Protein AF-A0A9P5VBN5-F1 (afdb_monomer_lite)

Secondary structure (DSSP, 8-state):
--HHHHHHTTTSS----------HHHHHHHHT--S----------------TTSEE---TTTS---HHHHHHS--EEHHHHHHHHHHHTT-S--

Sequence (94 aa):
AGKQLEWLTGGVVQAGYHEVIVNEATVKAIENKTNDRPLWRISSTFFLHIASDNILRPLEGVFDTEEKRAAKYPKIHTGDQVRKELGLIALLEK

Foldseek 3Di:
DDPLVCFQQLNPPDDDDDDDDCDPVNVVVVVPDPDDDDSDDDDDDDDDFDDQQDWRHHDPPPHPNPPVSCVVRDTDRRVVVVLVVCVVVVNNDD

pLDDT: mean 91.86, std 8.25, range [52.22, 98.19]

Organism: NCBI:txid64567

Structure (mmCIF, N/CA/C/O backbone):
data_AF-A0A9P5VBN5-F1
#
_entry.id   AF-A0A9P5VBN5-F1
#
loop_
_atom_site.group_PDB
_atom_site.id
_atom_site.type_symbol
_atom_site.label_atom_id
_atom_site.label_alt_id
_atom_site.label_comp_id
_atom_site.label_asym_id
_atom_site.label_entity_id
_atom_site.label_seq_id
_atom_site.pdbx_PDB_ins_code
_atom_site.Cartn_x
_atom_site.Cartn_y
_atom_site.Cartn_z
_atom_site.occupancy
_atom_site.B_iso_or_equiv
_atom_site.auth_seq_id
_atom_site.auth_comp_id
_atom_site.auth_asym_id
_atom_site.auth_atom_id
_atom_site.pdbx_PDB_model_num
ATOM 1 N N . ALA A 1 1 ? 4.960 5.428 2.096 1.00 91.88 1 ALA A N 1
ATOM 2 C CA . ALA A 1 1 ? 4.136 5.741 0.906 1.00 91.88 1 ALA A CA 1
ATOM 3 C C . ALA A 1 1 ? 3.556 4.460 0.303 1.00 91.88 1 ALA A C 1
ATOM 5 O O . ALA A 1 1 ? 3.868 3.391 0.810 1.00 91.88 1 ALA A O 1
ATOM 6 N N . GLY A 1 2 ? 2.721 4.545 -0.739 1.00 95.88 2 GLY A N 1
ATOM 7 C CA . GLY A 1 2 ? 2.281 3.372 -1.510 1.00 95.88 2 GLY A CA 1
ATOM 8 C C . GLY A 1 2 ? 3.325 2.913 -2.538 1.00 95.88 2 GLY A C 1
ATOM 9 O O . GLY A 1 2 ? 4.237 3.668 -2.882 1.00 95.88 2 GLY A O 1
ATOM 10 N N . LYS A 1 3 ? 3.181 1.687 -3.059 1.00 96.06 3 LYS A N 1
ATOM 11 C CA . LYS A 1 3 ? 4.157 1.078 -3.984 1.00 96.06 3 LYS A CA 1
ATOM 12 C C . LYS A 1 3 ? 4.328 1.812 -5.310 1.00 96.06 3 LYS A C 1
ATOM 14 O O . LYS A 1 3 ? 5.441 1.882 -5.818 1.00 96.06 3 LYS A O 1
ATOM 19 N N . GLN A 1 4 ? 3.271 2.428 -5.832 1.00 97.06 4 GLN A N 1
ATOM 20 C CA . GLN A 1 4 ? 3.371 3.206 -7.069 1.00 97.06 4 GLN A CA 1
ATOM 21 C C . GLN A 1 4 ? 4.258 4.447 -6.900 1.00 97.06 4 GLN A C 1
ATOM 23 O O . GLN A 1 4 ? 5.038 4.756 -7.794 1.00 97.06 4 GLN A O 1
ATOM 28 N N . LEU A 1 5 ? 4.230 5.110 -5.735 1.00 95.94 5 LEU A N 1
ATOM 29 C CA . LEU A 1 5 ? 5.146 6.224 -5.461 1.00 95.94 5 LEU A CA 1
ATOM 30 C C . LEU A 1 5 ? 6.592 5.740 -5.287 1.00 95.94 5 LEU A C 1
ATOM 32 O O . LEU A 1 5 ? 7.521 6.392 -5.758 1.00 95.94 5 LEU A O 1
ATOM 36 N N . GLU A 1 6 ? 6.792 4.576 -4.662 1.00 95.50 6 GLU A N 1
ATOM 37 C CA . GLU A 1 6 ? 8.120 3.952 -4.619 1.00 95.50 6 GLU A CA 1
ATOM 38 C C . GLU A 1 6 ? 8.668 3.716 -6.032 1.00 95.50 6 GLU A C 1
ATOM 40 O O . GLU A 1 6 ? 9.821 4.043 -6.303 1.00 95.50 6 GLU A O 1
ATOM 45 N N . TRP A 1 7 ? 7.825 3.250 -6.953 1.00 95.06 7 TRP A N 1
ATOM 46 C CA . TRP A 1 7 ? 8.196 3.053 -8.353 1.00 95.06 7 TRP A CA 1
ATOM 47 C C . TRP A 1 7 ? 8.542 4.364 -9.066 1.00 95.06 7 TRP A C 1
ATOM 49 O O . TRP A 1 7 ? 9.590 4.457 -9.704 1.00 95.06 7 TRP A O 1
ATOM 59 N N . LEU A 1 8 ? 7.696 5.394 -8.929 1.00 94.56 8 LEU A N 1
ATOM 60 C CA . LEU A 1 8 ? 7.912 6.710 -9.545 1.00 94.56 8 LEU A CA 1
ATOM 61 C C . LEU A 1 8 ? 9.213 7.369 -9.076 1.00 94.56 8 LEU A C 1
ATOM 63 O O . LEU A 1 8 ? 9.860 8.078 -9.841 1.00 94.56 8 LEU A O 1
ATOM 67 N N . THR A 1 9 ? 9.608 7.136 -7.826 1.00 93.62 9 THR A N 1
ATOM 68 C CA . THR A 1 9 ? 10.837 7.706 -7.257 1.00 93.62 9 THR A CA 1
ATOM 69 C C . THR A 1 9 ? 12.058 6.798 -7.402 1.00 93.62 9 THR A C 1
ATOM 71 O O . THR A 1 9 ? 13.116 7.102 -6.854 1.00 93.62 9 THR A O 1
ATOM 74 N N . GLY A 1 10 ? 11.923 5.651 -8.077 1.00 92.56 10 GLY A N 1
ATOM 75 C CA . GLY A 1 10 ? 12.986 4.650 -8.170 1.00 92.56 10 GLY A CA 1
ATOM 76 C C . GLY A 1 10 ? 13.515 4.210 -6.799 1.00 92.56 10 GLY A C 1
ATOM 77 O O . GLY A 1 10 ? 14.714 3.993 -6.620 1.00 92.56 10 GLY A O 1
ATOM 78 N N . GLY A 1 11 ? 12.638 4.131 -5.798 1.00 91.88 11 GLY A N 1
ATOM 79 C CA . GLY A 1 11 ? 12.971 3.696 -4.444 1.00 91.88 11 GLY A CA 1
ATOM 80 C C . GLY A 1 11 ? 13.619 4.749 -3.540 1.00 91.88 11 GLY A C 1
ATOM 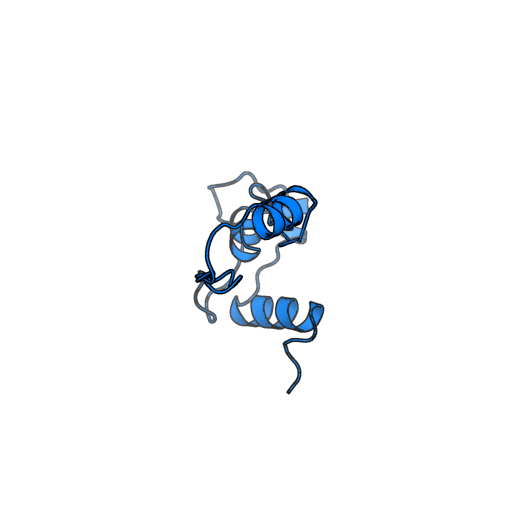81 O O . GLY A 1 11 ? 14.053 4.387 -2.448 1.00 91.88 11 GLY A O 1
ATOM 82 N N . VAL A 1 12 ? 13.696 6.026 -3.944 1.00 91.94 12 VAL A N 1
ATOM 83 C CA . VAL A 1 12 ? 14.066 7.123 -3.021 1.00 91.94 12 VAL A CA 1
ATOM 84 C C . VAL A 1 12 ? 13.023 7.255 -1.909 1.00 91.94 12 VAL A C 1
ATOM 86 O O . VAL A 1 12 ? 13.379 7.383 -0.741 1.00 91.94 12 VAL A O 1
ATOM 89 N N . VAL A 1 13 ? 11.737 7.151 -2.254 1.00 93.38 13 VAL A N 1
ATOM 90 C CA . VAL A 1 13 ? 10.652 7.021 -1.277 1.00 93.38 13 VAL A CA 1
ATOM 91 C C . VAL A 1 13 ? 10.259 5.555 -1.184 1.00 93.38 13 VAL A C 1
ATOM 93 O O . VAL A 1 13 ? 9.852 4.963 -2.174 1.00 93.38 13 VAL A O 1
ATOM 96 N N . GLN A 1 14 ? 10.331 4.963 0.005 1.00 93.69 14 GLN A N 1
ATOM 97 C CA . GLN A 1 14 ? 9.987 3.555 0.198 1.00 93.69 14 GLN A CA 1
ATOM 98 C C . GLN A 1 14 ? 8.523 3.369 0.626 1.00 93.69 14 GLN A C 1
ATOM 100 O O . GLN A 1 14 ? 7.936 4.162 1.379 1.00 93.69 14 GLN A O 1
ATOM 105 N N . ALA A 1 15 ? 7.913 2.290 0.145 1.00 96.06 15 ALA A N 1
ATOM 106 C CA . ALA A 1 15 ? 6.650 1.796 0.657 1.00 96.06 15 ALA A CA 1
ATOM 107 C C . ALA A 1 15 ? 6.909 0.986 1.929 1.00 96.06 15 ALA A C 1
ATOM 109 O O . ALA A 1 15 ? 7.454 -0.115 1.881 1.00 96.06 15 ALA A O 1
ATOM 110 N N . GLY A 1 16 ? 6.552 1.579 3.068 1.00 94.62 16 GLY A N 1
ATOM 111 C CA . GLY A 1 16 ? 6.719 0.975 4.385 1.00 94.62 16 GLY A CA 1
ATOM 112 C C . GLY A 1 16 ? 5.560 0.056 4.758 1.00 94.62 16 GLY A C 1
ATOM 113 O O . GLY A 1 16 ? 4.425 0.247 4.311 1.00 94.62 16 GLY A O 1
ATOM 114 N N . TYR A 1 17 ? 5.855 -0.909 5.623 1.00 93.88 17 TYR A N 1
ATOM 115 C CA . TYR A 1 17 ? 4.849 -1.744 6.267 1.00 93.88 17 TYR A CA 1
ATOM 116 C C . TYR A 1 17 ? 4.143 -0.964 7.376 1.00 93.88 17 TYR A C 1
ATOM 118 O O . TYR A 1 17 ? 4.754 -0.147 8.064 1.00 93.88 17 TYR A O 1
ATOM 126 N N . HIS A 1 18 ? 2.848 -1.210 7.532 1.00 94.62 18 HIS A N 1
ATOM 127 C CA . HIS A 1 18 ? 2.055 -0.687 8.633 1.00 94.62 18 HIS A CA 1
ATOM 128 C C . HIS A 1 18 ? 1.002 -1.721 9.015 1.00 94.62 18 HIS A C 1
ATOM 130 O O . HIS A 1 18 ? 0.438 -2.392 8.153 1.00 94.62 18 HIS A O 1
ATOM 136 N N . GLU A 1 19 ? 0.735 -1.829 10.308 1.00 95.62 19 GLU A N 1
ATOM 137 C CA . GLU A 1 19 ? -0.288 -2.705 10.861 1.00 95.62 19 GLU A CA 1
ATOM 138 C C . GLU A 1 19 ? -1.067 -1.973 11.953 1.00 95.62 19 GLU A C 1
ATOM 140 O O . GLU A 1 19 ? -0.616 -0.968 12.510 1.00 95.62 19 GLU A O 1
ATOM 145 N N . VAL A 1 20 ? -2.268 -2.466 12.237 1.00 95.44 20 VAL A N 1
ATOM 146 C CA . VAL A 1 20 ? -3.090 -1.991 13.347 1.00 95.44 20 VAL A CA 1
ATOM 147 C C . VAL A 1 20 ? -3.166 -3.123 14.356 1.00 95.44 20 VAL A C 1
ATOM 149 O O . VAL A 1 20 ? -3.762 -4.158 14.072 1.00 95.44 20 VAL A O 1
ATOM 152 N N . ILE A 1 21 ? -2.583 -2.906 15.532 1.00 95.69 21 ILE A N 1
ATOM 153 C CA . ILE A 1 21 ? -2.534 -3.895 16.611 1.00 95.69 21 ILE A CA 1
ATOM 154 C C . ILE A 1 21 ? -3.344 -3.437 17.823 1.00 95.69 21 ILE A C 1
ATOM 156 O O . ILE A 1 21 ? -3.506 -2.239 18.067 1.00 95.69 21 ILE A O 1
ATOM 160 N N . VAL A 1 22 ? -3.807 -4.403 18.616 1.00 96.38 22 VAL A N 1
ATOM 161 C CA . VAL A 1 22 ? -4.304 -4.168 19.975 1.00 96.38 22 VAL A CA 1
ATOM 162 C C . VAL A 1 22 ? -3.120 -4.319 20.922 1.00 96.38 22 VAL A C 1
ATOM 164 O O . VAL A 1 22 ? -2.563 -5.404 21.051 1.00 96.38 22 VAL A O 1
ATOM 167 N N . ASN A 1 23 ? -2.721 -3.229 21.570 1.00 96.81 23 ASN A N 1
ATOM 168 C CA . ASN A 1 23 ? -1.633 -3.225 22.550 1.00 96.81 23 ASN A CA 1
ATOM 169 C C . ASN A 1 23 ? -2.161 -2.981 23.973 1.00 96.81 23 ASN A C 1
ATOM 171 O O . ASN A 1 23 ? -3.345 -2.706 24.172 1.00 96.81 23 ASN A O 1
ATOM 175 N N . GLU A 1 24 ? -1.275 -3.016 24.970 1.00 98.12 24 GLU A N 1
ATOM 176 C CA . GLU A 1 24 ? -1.644 -2.771 26.373 1.00 98.12 24 GLU A CA 1
ATOM 177 C C . GLU A 1 24 ? -2.358 -1.431 26.585 1.00 98.12 24 GLU A C 1
ATOM 179 O O . GLU A 1 24 ? -3.272 -1.339 27.399 1.00 98.12 24 GLU A O 1
ATOM 184 N N . ALA A 1 25 ? -1.973 -0.385 25.849 1.00 96.31 25 ALA A N 1
ATOM 185 C CA . ALA A 1 25 ? -2.634 0.914 25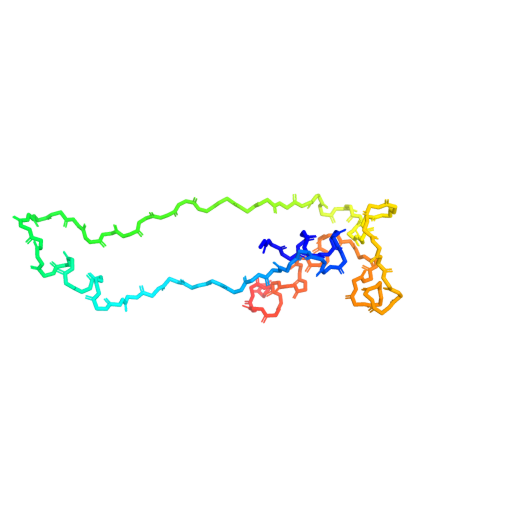.937 1.00 96.31 25 ALA A CA 1
ATOM 186 C C . ALA A 1 25 ? -4.081 0.853 25.420 1.00 96.31 25 ALA A C 1
ATOM 188 O O . ALA A 1 25 ? -4.967 1.488 25.990 1.00 96.31 25 ALA A O 1
ATOM 189 N N . THR A 1 26 ? -4.331 0.051 24.382 1.00 95.50 26 THR A N 1
ATOM 190 C CA . THR A 1 26 ? -5.677 -0.208 23.855 1.00 95.50 26 THR A CA 1
ATOM 191 C C . THR A 1 26 ? -6.523 -0.944 24.893 1.00 95.50 26 THR A C 1
ATOM 193 O O . THR A 1 26 ? -7.653 -0.538 25.149 1.00 95.50 26 THR A O 1
ATOM 196 N N . VAL A 1 27 ? -5.960 -1.968 25.545 1.00 96.81 27 VAL A N 1
ATOM 197 C CA . VAL A 1 27 ? -6.637 -2.722 26.617 1.00 96.81 27 VAL A CA 1
ATOM 198 C C . VAL A 1 27 ? -6.964 -1.811 27.802 1.00 96.81 27 VAL A C 1
ATOM 200 O O . VAL A 1 27 ? -8.123 -1.718 28.195 1.00 96.81 27 VAL A O 1
ATOM 203 N N . LYS A 1 28 ? -5.990 -1.032 28.290 1.00 97.19 28 LYS A N 1
ATOM 204 C CA . LYS A 1 28 ? -6.195 -0.067 29.384 1.00 97.19 28 LYS A CA 1
ATOM 205 C C . LYS A 1 28 ? -7.261 0.978 29.052 1.00 97.19 28 LYS A C 1
ATOM 207 O O . LYS A 1 28 ? -8.024 1.383 29.923 1.00 97.19 28 LYS A O 1
ATOM 212 N N . ALA A 1 29 ? -7.336 1.439 27.802 1.00 93.88 29 ALA A N 1
ATOM 213 C CA . ALA A 1 29 ? -8.369 2.383 27.375 1.00 93.88 29 ALA A CA 1
ATOM 214 C C . ALA A 1 29 ? -9.779 1.765 27.392 1.00 93.88 29 ALA A C 1
ATOM 216 O O . ALA A 1 29 ? -10.745 2.466 27.693 1.00 93.88 29 ALA A O 1
ATOM 217 N N . ILE A 1 30 ? -9.894 0.466 27.093 1.00 95.25 30 ILE A N 1
ATOM 218 C CA . ILE A 1 30 ? -11.148 -0.289 27.196 1.00 95.25 30 ILE A CA 1
ATOM 219 C C . ILE A 1 30 ? -11.542 -0.467 28.669 1.00 95.25 30 ILE A C 1
ATOM 221 O O . ILE A 1 30 ? -12.698 -0.232 29.010 1.00 95.25 30 ILE A O 1
ATOM 225 N N . GLU A 1 31 ? -10.593 -0.824 29.539 1.00 95.69 31 GLU A N 1
ATOM 226 C CA . GLU A 1 31 ? -10.819 -1.027 30.980 1.00 95.69 31 GLU A CA 1
ATOM 227 C C . GLU A 1 31 ? -11.211 0.267 31.709 1.00 95.69 31 GLU A C 1
ATOM 229 O O . GLU A 1 31 ? -12.110 0.264 32.543 1.00 95.69 31 GLU A O 1
ATOM 234 N N . ASN A 1 32 ? -10.589 1.397 31.359 1.00 95.06 32 ASN A N 1
ATOM 235 C CA . ASN A 1 32 ? -10.854 2.704 31.978 1.00 95.06 32 ASN A CA 1
ATOM 236 C C . ASN A 1 32 ? -12.130 3.393 31.465 1.00 95.06 32 ASN A C 1
ATOM 238 O O . ASN A 1 32 ? -12.407 4.551 31.792 1.00 95.06 32 ASN A O 1
ATOM 242 N N . LYS A 1 33 ? -12.897 2.726 30.606 1.00 92.56 33 LYS A N 1
ATOM 243 C CA . LYS A 1 33 ? -14.103 3.284 30.007 1.00 92.56 33 LYS A CA 1
ATOM 244 C C . LYS A 1 33 ? -15.206 3.445 31.060 1.00 92.56 33 LYS A C 1
ATOM 246 O O . LYS A 1 33 ? -15.603 2.493 31.715 1.00 92.56 33 LYS A O 1
ATOM 251 N N . THR A 1 34 ? -15.763 4.651 31.164 1.00 93.38 34 THR A N 1
ATOM 252 C CA . THR A 1 34 ? -16.783 5.011 32.172 1.00 93.38 34 THR A CA 1
ATOM 253 C C . THR A 1 34 ? -18.222 5.025 31.647 1.00 93.38 34 THR A C 1
ATOM 255 O O . THR A 1 34 ? -19.147 5.388 32.366 1.00 93.38 34 THR A O 1
ATOM 258 N N . ASN A 1 35 ? -18.430 4.684 30.376 1.00 93.50 35 ASN A N 1
ATOM 259 C CA . ASN A 1 35 ? -19.727 4.742 29.697 1.00 93.50 35 ASN A CA 1
ATOM 260 C C . ASN A 1 35 ? -19.943 3.525 28.796 1.00 93.50 35 ASN A C 1
ATOM 262 O O . ASN A 1 35 ? -19.016 2.767 28.539 1.00 93.50 35 ASN A O 1
ATOM 266 N N . ASP A 1 36 ? -21.152 3.351 28.262 1.00 93.25 36 ASP A N 1
ATOM 267 C CA . ASP A 1 36 ? -21.533 2.140 27.521 1.00 93.25 36 ASP A CA 1
ATOM 268 C C . ASP A 1 36 ? -21.443 2.262 25.982 1.00 93.25 36 ASP A C 1
ATOM 270 O O . ASP A 1 36 ? -22.089 1.550 25.225 1.00 93.25 36 ASP A O 1
ATOM 274 N N . ARG A 1 37 ? -20.617 3.179 25.462 1.00 92.19 37 ARG A N 1
ATOM 275 C CA . ARG A 1 37 ? -20.455 3.339 23.996 1.00 92.19 37 ARG A CA 1
ATOM 276 C C . ARG A 1 37 ? -19.717 2.147 23.349 1.00 92.19 37 ARG A C 1
ATOM 278 O O . ARG A 1 37 ? -18.867 1.547 24.000 1.00 92.19 37 ARG A O 1
ATOM 285 N N . PRO A 1 38 ? -19.973 1.792 22.080 1.00 92.88 38 PRO A N 1
ATOM 286 C CA . PRO A 1 38 ? -19.286 0.676 21.420 1.00 92.88 38 PRO A CA 1
ATOM 287 C C . PRO A 1 38 ? -17.761 0.861 21.335 1.00 92.88 38 PRO A C 1
ATOM 289 O O . PRO A 1 38 ? -17.271 1.984 21.233 1.00 92.88 38 PRO A O 1
ATOM 292 N N . LEU A 1 39 ? -17.007 -0.244 21.305 1.00 94.69 39 LEU A N 1
ATOM 293 C CA . LEU A 1 39 ? -15.537 -0.250 21.168 1.00 94.69 39 LEU A CA 1
ATOM 294 C C . LEU A 1 39 ? -15.056 -0.151 19.709 1.00 94.69 39 LEU A C 1
ATOM 296 O O . LEU A 1 39 ? -13.949 -0.569 19.374 1.00 94.69 39 LEU A O 1
ATOM 300 N N . TRP A 1 40 ? -15.905 0.337 18.806 1.00 93.38 40 TRP A N 1
ATOM 301 C CA . TRP A 1 40 ? -15.609 0.332 17.380 1.00 93.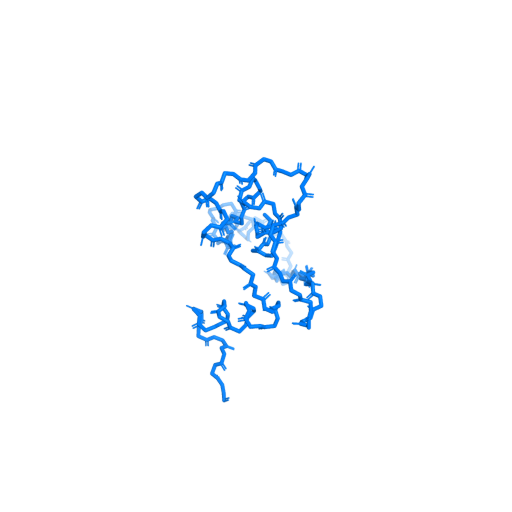38 40 TRP A CA 1
ATOM 302 C C . TRP A 1 40 ? -14.458 1.277 17.042 1.00 93.38 40 TRP A C 1
ATOM 304 O O . TRP A 1 40 ? -14.504 2.472 17.332 1.00 93.38 40 TRP A O 1
ATOM 314 N N . ARG A 1 41 ? -13.453 0.740 16.347 1.00 92.75 41 ARG A N 1
ATOM 315 C CA . ARG A 1 41 ? -12.421 1.523 15.669 1.00 92.75 41 ARG A CA 1
ATOM 316 C C . ARG A 1 41 ? -12.765 1.590 14.187 1.00 92.75 41 ARG A C 1
ATOM 318 O O . ARG A 1 41 ? -12.634 0.600 13.475 1.00 92.75 41 ARG A O 1
ATOM 325 N N . ILE A 1 42 ? -13.180 2.765 13.729 1.00 93.94 42 ILE A N 1
ATOM 326 C CA . ILE A 1 42 ? -13.545 3.008 12.332 1.00 93.94 42 ILE A CA 1
ATOM 327 C C . ILE A 1 42 ? -12.446 3.854 11.690 1.00 93.94 42 ILE A C 1
ATOM 329 O O . ILE A 1 42 ? -12.009 4.852 12.259 1.00 93.94 42 ILE A O 1
ATOM 333 N N . SER A 1 43 ? -12.002 3.461 10.499 1.00 95.88 43 SER A N 1
ATOM 334 C CA . SER A 1 43 ? -11.090 4.251 9.673 1.00 95.88 43 SER A CA 1
ATOM 335 C C . SER A 1 43 ? -11.578 4.259 8.233 1.00 95.8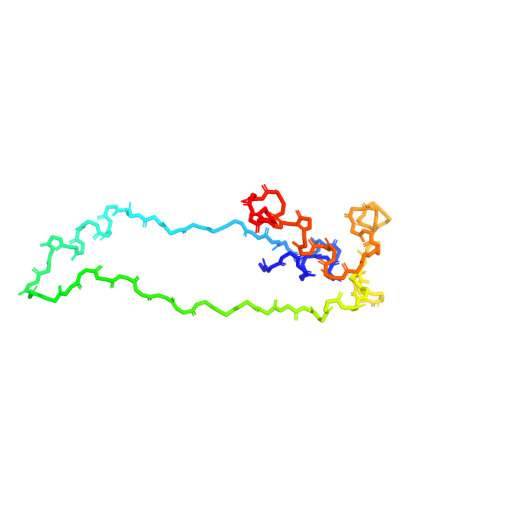8 43 SER A C 1
ATOM 337 O O . SER A 1 43 ? -11.985 3.220 7.720 1.00 95.88 43 SER A O 1
ATOM 339 N N . SER A 1 44 ? -11.496 5.414 7.579 1.00 96.50 44 SER A N 1
ATOM 340 C CA . SER A 1 44 ? -11.780 5.562 6.153 1.00 96.50 44 SER A CA 1
ATOM 341 C C . SER A 1 44 ? -10.471 5.796 5.415 1.00 96.50 44 SER A C 1
ATOM 343 O O . SER A 1 44 ? -9.933 6.903 5.435 1.00 96.50 44 SER A O 1
ATOM 345 N N . THR A 1 45 ? -9.941 4.748 4.793 1.00 94.38 45 THR A N 1
ATOM 346 C CA . THR A 1 45 ? -8.695 4.835 4.026 1.00 94.38 45 THR A CA 1
ATOM 347 C C . THR A 1 45 ? -8.997 5.193 2.577 1.00 94.38 45 THR A C 1
ATOM 349 O O . THR A 1 45 ? -9.858 4.580 1.951 1.00 94.38 45 THR A O 1
ATOM 352 N N . PHE A 1 46 ? -8.262 6.161 2.033 1.00 96.12 46 PHE A N 1
ATOM 353 C CA . PHE A 1 46 ? -8.304 6.514 0.617 1.00 96.12 46 PHE A CA 1
ATOM 354 C C . PHE A 1 46 ? -7.013 6.061 -0.071 1.00 96.12 46 PHE A C 1
ATOM 356 O O . PHE A 1 46 ? -5.921 6.491 0.307 1.00 96.12 46 PHE A O 1
ATOM 363 N N . PHE A 1 47 ? -7.138 5.202 -1.084 1.00 94.69 47 PHE A N 1
ATOM 364 C CA . PHE A 1 47 ? -6.011 4.716 -1.876 1.00 94.69 47 PHE A CA 1
ATOM 365 C C . PHE A 1 47 ? -5.937 5.477 -3.198 1.00 94.69 47 PHE A C 1
ATOM 367 O O . PHE A 1 47 ? -6.783 5.313 -4.074 1.00 94.69 47 PHE A O 1
ATOM 374 N N . LEU A 1 48 ? -4.907 6.309 -3.342 1.00 94.94 48 LEU A N 1
ATOM 375 C CA . LEU A 1 48 ? -4.602 6.977 -4.601 1.00 94.94 48 LEU A CA 1
ATOM 376 C C . LEU A 1 48 ? -3.878 6.008 -5.542 1.00 94.94 48 LEU A C 1
ATOM 378 O O . LEU A 1 48 ? -2.874 5.408 -5.155 1.00 94.94 48 LEU A O 1
ATOM 382 N N . HIS A 1 49 ? -4.351 5.922 -6.783 1.00 96.19 49 HIS A N 1
ATOM 383 C CA . HIS A 1 49 ? -3.724 5.146 -7.848 1.00 96.19 49 HIS A CA 1
ATOM 384 C C . HIS A 1 49 ? -3.449 6.017 -9.073 1.00 96.19 49 HIS A C 1
ATOM 386 O O . HIS A 1 49 ? -4.213 6.927 -9.397 1.00 96.19 49 HIS A O 1
ATOM 392 N N . ILE A 1 50 ? -2.368 5.697 -9.776 1.00 97.25 50 ILE A N 1
ATOM 393 C CA . ILE A 1 50 ? -2.134 6.150 -11.147 1.00 97.25 50 ILE A CA 1
ATOM 394 C C . ILE A 1 50 ? -3.124 5.419 -12.072 1.00 97.25 50 ILE A C 1
ATOM 396 O O . ILE A 1 50 ? -3.526 4.286 -11.789 1.00 97.25 50 ILE A O 1
ATOM 400 N N . ALA A 1 51 ? -3.532 6.070 -13.165 1.00 97.81 51 ALA A N 1
ATOM 401 C CA . ALA A 1 51 ? -4.427 5.482 -14.162 1.00 97.81 51 ALA A CA 1
ATOM 402 C C . ALA A 1 51 ? -3.888 4.135 -14.679 1.00 97.81 51 ALA A C 1
ATOM 404 O O . ALA A 1 51 ? -2.687 3.980 -14.893 1.00 97.81 51 ALA A O 1
ATOM 405 N N . SER A 1 52 ? -4.763 3.141 -14.846 1.00 97.50 52 SER A N 1
ATOM 406 C CA . SER A 1 52 ? -4.355 1.751 -15.099 1.00 97.50 52 SER A CA 1
ATOM 407 C C . SER A 1 52 ? -3.663 1.533 -16.448 1.00 97.50 52 SER A C 1
ATOM 409 O O . SER A 1 52 ? -2.826 0.640 -16.568 1.00 97.50 52 SER A O 1
ATOM 411 N N . ASP A 1 53 ? -4.004 2.338 -17.445 1.00 97.44 53 ASP A N 1
ATOM 412 C CA . ASP A 1 53 ? -3.447 2.336 -18.796 1.00 97.44 53 ASP A CA 1
ATOM 413 C C . ASP A 1 53 ? -2.096 3.062 -18.892 1.00 97.44 53 ASP A C 1
ATOM 415 O O . ASP A 1 53 ? -1.300 2.763 -19.785 1.00 97.44 53 ASP A O 1
ATOM 419 N N . ASN A 1 54 ? -1.770 3.931 -17.931 1.00 97.69 54 ASN A N 1
ATOM 420 C CA . ASN A 1 54 ? -0.471 4.593 -17.886 1.00 97.69 54 ASN A CA 1
ATOM 421 C C . ASN A 1 54 ? 0.678 3.604 -17.658 1.00 97.69 54 ASN A C 1
ATOM 423 O O . ASN A 1 54 ? 0.587 2.666 -16.858 1.00 97.69 54 ASN A O 1
ATOM 427 N N . ILE A 1 55 ? 1.815 3.901 -18.290 1.00 97.56 55 ILE A N 1
ATOM 428 C CA . ILE A 1 55 ? 3.088 3.229 -18.027 1.00 97.56 55 ILE A CA 1
ATOM 429 C C . ILE A 1 55 ? 3.681 3.749 -16.715 1.00 97.56 55 ILE A C 1
ATOM 431 O O . ILE A 1 55 ? 4.105 4.903 -16.621 1.00 97.56 55 ILE A O 1
ATOM 435 N N . LEU A 1 56 ? 3.757 2.871 -15.721 1.00 97.06 56 LEU A N 1
ATOM 436 C CA . LEU A 1 56 ? 4.464 3.082 -14.470 1.00 97.06 56 LEU A CA 1
ATOM 437 C C . LEU A 1 56 ? 5.970 2.896 -14.691 1.00 97.06 56 LEU A C 1
ATOM 439 O O . LEU A 1 56 ? 6.423 1.856 -15.175 1.00 97.06 56 LEU A O 1
ATOM 443 N N . ARG A 1 57 ? 6.744 3.928 -14.350 1.00 93.94 57 ARG A N 1
ATOM 444 C CA . ARG A 1 57 ? 8.207 3.972 -14.468 1.00 93.94 57 ARG A CA 1
ATOM 445 C C . ARG A 1 57 ? 8.783 5.075 -13.573 1.00 93.94 57 ARG A C 1
ATOM 447 O O . ARG A 1 57 ? 8.038 5.995 -13.234 1.00 93.94 57 ARG A O 1
ATOM 454 N N . PRO A 1 58 ? 10.077 5.028 -13.221 1.00 93.81 58 PRO A N 1
ATOM 455 C CA . PRO A 1 58 ? 10.722 6.138 -12.531 1.00 93.81 58 PRO A CA 1
ATOM 456 C C . PRO A 1 58 ? 10.609 7.461 -13.307 1.00 93.81 58 PRO A C 1
ATOM 458 O O . PRO A 1 58 ? 10.644 7.472 -14.541 1.00 93.81 58 PRO A O 1
ATOM 461 N N . LEU A 1 59 ? 10.465 8.570 -12.577 1.00 91.50 59 LEU A N 1
ATOM 462 C CA . LEU A 1 59 ? 10.412 9.921 -13.133 1.00 91.50 59 LEU A CA 1
ATOM 463 C C . LEU A 1 59 ? 11.807 10.358 -13.598 1.00 91.50 59 LEU A C 1
ATOM 465 O O . LEU A 1 59 ? 12.717 10.558 -12.792 1.00 91.50 59 LEU A O 1
ATOM 469 N N . GLU A 1 60 ? 11.958 10.516 -14.911 1.00 86.50 60 GLU A N 1
ATOM 470 C CA . GLU A 1 60 ? 13.207 10.941 -15.546 1.00 86.50 60 GLU A CA 1
ATOM 471 C C . GLU A 1 6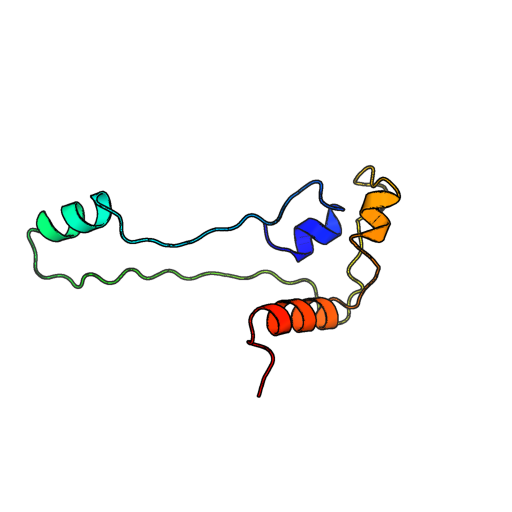0 ? 13.567 12.380 -15.158 1.00 86.50 60 GLU A C 1
ATOM 473 O O . GLU A 1 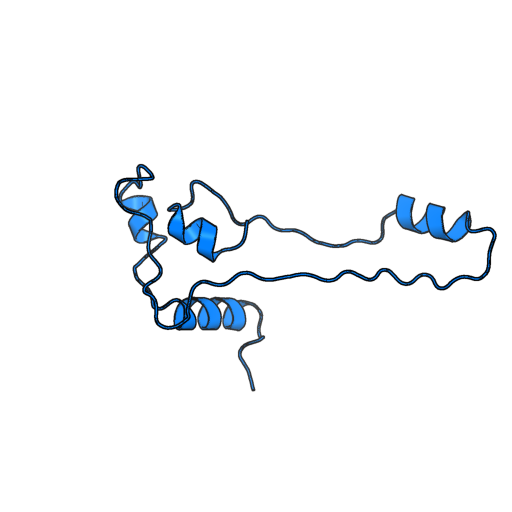60 ? 12.701 13.249 -15.079 1.00 86.50 60 GLU A O 1
ATOM 478 N N . GLY A 1 61 ? 14.855 12.632 -14.912 1.00 84.75 61 GLY A N 1
ATOM 479 C CA . GLY A 1 61 ? 15.375 13.967 -14.597 1.00 84.75 61 GLY A CA 1
ATOM 480 C C . GLY A 1 61 ? 14.982 14.521 -13.222 1.00 84.75 61 GLY A C 1
ATOM 481 O O . GLY A 1 61 ? 15.406 15.622 -12.884 1.00 84.75 61 GLY A O 1
ATOM 482 N N . VAL A 1 62 ? 14.199 13.782 -12.426 1.00 86.44 62 VAL A N 1
ATOM 483 C CA . VAL A 1 62 ? 13.786 14.199 -11.074 1.00 86.44 62 VAL A CA 1
ATOM 484 C C . VAL A 1 62 ? 14.642 13.535 -10.001 1.00 86.44 62 VAL A C 1
ATOM 486 O O . VAL A 1 62 ? 15.110 14.200 -9.080 1.00 86.44 62 VAL A O 1
ATOM 489 N N . PHE A 1 63 ? 14.843 12.222 -10.112 1.00 83.62 63 PHE A N 1
ATOM 490 C CA . PHE A 1 63 ? 15.608 11.439 -9.148 1.00 83.62 63 PHE A CA 1
ATOM 491 C C . PHE A 1 63 ? 16.793 10.784 -9.841 1.00 83.62 63 PHE A C 1
ATOM 493 O O . PHE A 1 63 ? 16.637 10.196 -10.915 1.00 83.62 63 PHE A O 1
ATOM 500 N N . ASP A 1 64 ? 17.958 10.849 -9.199 1.00 71.06 64 ASP A N 1
ATOM 501 C CA . ASP A 1 64 ? 19.155 10.164 -9.670 1.00 71.06 64 ASP A CA 1
ATOM 502 C C . ASP A 1 64 ? 18.954 8.656 -9.480 1.00 71.06 64 ASP A C 1
ATOM 504 O O . ASP A 1 64 ? 19.062 8.090 -8.387 1.00 71.06 64 ASP A O 1
ATOM 508 N N . THR A 1 65 ? 18.475 8.017 -10.539 1.00 65.62 65 THR A N 1
ATOM 509 C CA . THR A 1 65 ? 18.057 6.622 -10.523 1.00 65.62 65 THR A CA 1
ATOM 510 C C . THR A 1 65 ? 19.173 5.798 -11.125 1.00 65.62 65 THR A C 1
ATOM 512 O O . THR A 1 65 ? 19.211 5.573 -12.328 1.00 65.62 65 THR A O 1
ATOM 515 N N . GLU A 1 66 ? 20.097 5.349 -10.268 1.00 72.19 66 GLU A N 1
ATOM 516 C CA . GLU A 1 66 ? 21.155 4.415 -10.666 1.00 72.19 66 GLU A CA 1
ATOM 517 C C . GLU A 1 66 ? 20.573 3.252 -11.491 1.00 72.19 66 GLU A C 1
ATOM 519 O O . GLU A 1 66 ? 19.482 2.758 -11.186 1.00 72.19 66 GLU A O 1
ATOM 524 N N . GLU A 1 67 ? 21.314 2.748 -12.484 1.00 71.81 67 GLU A N 1
ATOM 525 C CA . GLU A 1 67 ? 20.870 1.648 -13.362 1.00 71.81 67 GLU A CA 1
ATOM 526 C C . GLU A 1 67 ? 20.320 0.439 -12.583 1.00 71.81 67 GLU A C 1
ATOM 528 O O . GLU A 1 67 ? 19.328 -0.179 -12.974 1.00 71.81 67 GLU A O 1
ATOM 533 N N . LYS A 1 68 ? 20.904 0.144 -11.413 1.00 68.25 68 LYS A N 1
ATOM 534 C CA . LYS A 1 68 ? 20.452 -0.924 -10.506 1.00 68.25 68 LYS A CA 1
ATOM 535 C C . LYS A 1 68 ? 19.017 -0.721 -10.007 1.00 68.25 68 LYS A C 1
ATOM 537 O O . LYS A 1 68 ? 18.287 -1.692 -9.813 1.00 68.25 68 LYS A O 1
ATOM 542 N N . ARG A 1 69 ? 18.594 0.528 -9.795 1.00 75.81 69 ARG A N 1
ATOM 543 C CA . ARG A 1 69 ? 17.225 0.883 -9.390 1.00 75.81 69 ARG A CA 1
ATOM 544 C C . ARG A 1 69 ? 16.275 0.803 -10.578 1.00 75.81 69 ARG A C 1
ATOM 546 O O . ARG A 1 69 ? 15.181 0.272 -10.423 1.00 75.81 69 ARG A O 1
ATOM 553 N N . ALA A 1 70 ? 16.702 1.239 -11.763 1.00 74.44 70 ALA A N 1
ATOM 554 C CA . ALA A 1 70 ? 15.906 1.101 -12.984 1.00 74.44 70 ALA A CA 1
ATOM 555 C C . ALA A 1 70 ? 15.591 -0.373 -13.308 1.00 74.44 70 ALA A C 1
ATOM 557 O O . ALA A 1 70 ? 14.464 -0.689 -13.684 1.00 74.44 70 ALA A O 1
ATOM 558 N N . ALA A 1 71 ? 16.533 -1.291 -13.062 1.00 84.56 71 ALA A N 1
ATOM 559 C CA . ALA A 1 71 ? 16.294 -2.731 -13.197 1.00 84.56 71 ALA A CA 1
ATOM 560 C C . ALA A 1 71 ? 15.239 -3.267 -12.207 1.00 84.56 71 ALA A C 1
ATOM 562 O O . ALA A 1 71 ? 14.460 -4.157 -12.545 1.00 84.56 71 ALA A O 1
ATOM 563 N N . LYS A 1 72 ? 15.184 -2.715 -10.987 1.00 90.06 72 LYS A N 1
ATOM 564 C CA . LYS A 1 72 ? 14.195 -3.087 -9.961 1.00 90.06 72 LYS A CA 1
ATOM 565 C C . LYS A 1 72 ? 12.794 -2.537 -10.256 1.00 90.06 72 LYS A C 1
ATOM 567 O O . LYS A 1 72 ? 11.807 -3.150 -9.850 1.00 90.06 72 LYS A O 1
ATOM 572 N N . TYR A 1 73 ? 12.709 -1.409 -10.956 1.00 93.44 73 TYR A N 1
ATOM 573 C CA . TYR A 1 73 ? 11.468 -0.700 -11.270 1.00 93.44 73 TYR A CA 1
ATOM 574 C C . TYR A 1 73 ? 11.275 -0.582 -12.797 1.00 93.44 73 TYR A C 1
ATOM 576 O O . TYR A 1 73 ? 11.335 0.528 -13.337 1.00 93.44 73 TYR A O 1
ATOM 584 N N . PRO A 1 74 ? 11.065 -1.704 -13.521 1.00 92.88 74 PRO A N 1
ATOM 585 C CA . PRO A 1 74 ? 10.937 -1.696 -14.979 1.00 92.88 74 PRO A CA 1
ATOM 586 C C . PRO A 1 74 ? 9.700 -0.918 -15.455 1.00 92.88 74 PRO A C 1
ATOM 588 O O . PRO A 1 74 ? 8.812 -0.574 -14.682 1.00 92.88 74 PRO A O 1
ATOM 591 N N . LYS A 1 75 ? 9.604 -0.637 -16.755 1.00 94.75 75 LYS A N 1
ATOM 592 C CA . LYS A 1 75 ? 8.366 -0.078 -17.321 1.00 94.75 75 LYS A CA 1
ATOM 593 C C . LYS A 1 75 ? 7.274 -1.153 -17.290 1.00 94.75 75 LYS A C 1
ATOM 595 O O . LYS A 1 75 ? 7.511 -2.268 -17.744 1.00 94.75 75 LYS A O 1
ATOM 600 N N . ILE A 1 76 ? 6.095 -0.826 -16.771 1.00 97.00 76 ILE A N 1
ATOM 601 C CA . ILE A 1 76 ? 4.942 -1.739 -16.706 1.00 97.00 76 ILE A CA 1
ATOM 602 C C . ILE A 1 76 ? 3.642 -0.937 -16.808 1.00 97.00 76 ILE A C 1
ATOM 604 O O . ILE A 1 76 ? 3.600 0.199 -16.341 1.00 97.00 76 ILE A O 1
ATOM 608 N N . HIS A 1 77 ? 2.571 -1.483 -17.389 1.00 98.19 77 HIS A N 1
ATOM 609 C CA . HIS A 1 77 ? 1.259 -0.849 -17.241 1.00 98.19 77 HIS A CA 1
ATOM 610 C C . HIS A 1 77 ? 0.852 -0.855 -15.768 1.00 98.19 77 HIS A C 1
ATOM 612 O O . HIS A 1 77 ? 0.988 -1.857 -15.065 1.00 98.19 77 HIS A O 1
ATOM 618 N N . THR A 1 78 ? 0.329 0.269 -15.293 1.00 98.06 78 THR A N 1
ATOM 619 C CA . THR A 1 78 ? -0.046 0.427 -13.885 1.00 98.06 78 THR A CA 1
ATOM 620 C C . THR A 1 78 ? -1.078 -0.623 -13.464 1.00 98.06 78 THR A C 1
ATOM 622 O O . THR A 1 78 ? -0.983 -1.176 -12.370 1.00 98.06 78 THR A O 1
ATOM 625 N N . GLY A 1 79 ? -2.027 -0.958 -14.342 1.00 97.38 79 GLY A N 1
ATOM 626 C CA . GLY A 1 79 ? -3.005 -2.020 -14.106 1.00 97.38 79 GLY A CA 1
ATOM 627 C C . GLY A 1 79 ? -2.361 -3.389 -13.876 1.00 97.38 79 GLY A C 1
ATOM 628 O O . GLY A 1 79 ? -2.770 -4.110 -12.969 1.00 97.38 79 GLY A O 1
ATOM 629 N N . ASP A 1 80 ? -1.313 -3.730 -14.626 1.00 97.50 80 ASP A N 1
ATOM 630 C CA . ASP A 1 80 ? -0.605 -5.005 -14.470 1.00 97.50 80 ASP A CA 1
ATOM 631 C C . ASP A 1 80 ? 0.248 -5.032 -13.203 1.00 97.50 80 ASP A C 1
ATOM 633 O O . ASP A 1 80 ? 0.312 -6.058 -12.525 1.00 97.50 80 ASP A O 1
ATOM 637 N N . GLN A 1 81 ? 0.839 -3.893 -12.825 1.00 97.19 81 GLN A N 1
ATOM 638 C CA . GLN A 1 81 ? 1.498 -3.760 -11.528 1.00 97.19 81 GLN A CA 1
ATOM 639 C C . GLN A 1 81 ? 0.509 -4.004 -10.384 1.00 97.19 81 GLN A C 1
ATOM 641 O O . GLN A 1 81 ? 0.809 -4.800 -9.500 1.00 97.19 81 GLN A O 1
ATOM 646 N N . VAL A 1 82 ? -0.683 -3.398 -10.423 1.00 96.62 82 VAL A N 1
ATOM 647 C CA . VAL A 1 82 ? -1.726 -3.621 -9.407 1.00 96.62 82 VAL A CA 1
ATOM 648 C C . VAL A 1 82 ? -2.139 -5.089 -9.355 1.00 96.62 82 VAL A C 1
ATOM 650 O O . VAL A 1 82 ? -2.177 -5.661 -8.269 1.00 96.62 82 VAL A O 1
ATOM 653 N N . ARG A 1 83 ? -2.390 -5.730 -10.505 1.00 96.00 83 ARG A N 1
ATOM 654 C CA . ARG A 1 83 ? -2.713 -7.165 -10.553 1.00 96.00 83 ARG A CA 1
ATOM 655 C C . ARG A 1 83 ? -1.618 -8.009 -9.908 1.00 96.00 83 ARG A C 1
ATOM 657 O O . ARG A 1 83 ? -1.925 -8.882 -9.104 1.00 96.00 83 ARG A O 1
ATOM 664 N N . LYS A 1 84 ? -0.348 -7.720 -10.205 1.00 95.06 84 LYS A N 1
ATOM 665 C CA . LYS A 1 84 ? 0.791 -8.416 -9.599 1.00 95.06 84 LYS A CA 1
ATOM 666 C C . LYS A 1 84 ? 0.809 -8.266 -8.075 1.00 95.06 84 LYS A C 1
ATOM 668 O O . LYS A 1 84 ? 0.947 -9.274 -7.392 1.00 95.06 84 LYS A O 1
ATOM 673 N N . GLU A 1 85 ? 0.640 -7.051 -7.544 1.00 94.88 85 GLU A N 1
ATOM 674 C CA . GLU A 1 85 ? 0.585 -6.827 -6.087 1.00 94.88 85 GLU A CA 1
ATOM 675 C C . GLU A 1 85 ? -0.593 -7.566 -5.444 1.00 94.88 85 GLU A C 1
ATOM 677 O O . GLU A 1 85 ? -0.414 -8.218 -4.421 1.00 94.88 85 GLU A O 1
ATOM 682 N N . LEU A 1 86 ? -1.782 -7.518 -6.059 1.00 95.25 86 LEU A N 1
ATOM 683 C CA . LEU A 1 86 ? -2.958 -8.249 -5.575 1.00 95.25 86 LEU A CA 1
ATOM 684 C C . LEU A 1 86 ? -2.727 -9.764 -5.585 1.00 95.25 86 LEU A C 1
ATOM 686 O O . LEU A 1 86 ? -3.137 -10.447 -4.650 1.00 95.25 86 LEU A O 1
ATOM 690 N N . GLY A 1 87 ? -2.040 -10.288 -6.602 1.00 95.00 87 GLY A N 1
ATOM 691 C CA . GLY A 1 87 ? -1.662 -11.699 -6.682 1.00 95.00 87 GLY A CA 1
ATOM 692 C C . GLY A 1 87 ? -0.741 -12.135 -5.539 1.00 95.00 87 GLY A C 1
ATOM 693 O O . GLY A 1 87 ? -0.936 -13.212 -4.985 1.00 95.00 87 GLY A O 1
ATOM 694 N N . LEU A 1 88 ? 0.205 -11.284 -5.118 1.00 92.38 88 LEU A N 1
ATOM 695 C CA . LEU A 1 88 ? 1.109 -11.574 -3.991 1.00 92.38 88 LEU A CA 1
ATOM 696 C C . LEU A 1 88 ? 0.382 -11.712 -2.646 1.00 92.38 88 LEU A C 1
ATOM 698 O O . LEU A 1 88 ? 0.901 -12.363 -1.742 1.00 92.38 88 LEU A O 1
ATOM 702 N N . ILE A 1 89 ? -0.801 -11.109 -2.514 1.00 92.62 89 ILE A N 1
ATOM 703 C CA . ILE A 1 89 ? -1.629 -11.157 -1.301 1.00 92.62 89 ILE A CA 1
ATOM 704 C C . ILE A 1 89 ? -2.927 -11.953 -1.495 1.00 92.62 89 ILE A C 1
ATOM 706 O O . ILE A 1 89 ? -3.853 -11.808 -0.701 1.00 92.62 89 ILE A O 1
ATOM 710 N N . ALA A 1 90 ? -3.001 -12.783 -2.543 1.00 92.38 90 ALA A N 1
ATOM 711 C CA . ALA A 1 90 ? -4.149 -13.639 -2.857 1.00 92.38 90 ALA A CA 1
ATOM 712 C C . ALA A 1 90 ? -5.494 -12.892 -3.012 1.00 92.38 90 ALA A C 1
ATOM 714 O O . ALA A 1 90 ? -6.557 -13.437 -2.730 1.00 92.38 90 ALA A O 1
ATOM 715 N N . LEU A 1 91 ? -5.465 -11.641 -3.487 1.00 90.94 91 LEU A N 1
ATOM 716 C CA . LEU A 1 91 ? -6.661 -10.829 -3.760 1.00 90.94 91 LEU A CA 1
ATOM 717 C C . LEU A 1 91 ? -7.004 -10.716 -5.253 1.00 90.94 91 LEU A C 1
ATOM 719 O O . LEU A 1 91 ? -7.936 -9.997 -5.611 1.00 90.94 91 LEU A O 1
ATOM 723 N N . LEU A 1 92 ? -6.254 -11.390 -6.131 1.00 84.56 92 LEU A N 1
ATOM 724 C CA . LEU A 1 92 ? -6.540 -11.418 -7.569 1.00 84.56 92 LEU A CA 1
ATOM 725 C C . LEU A 1 92 ? -7.460 -12.584 -7.979 1.00 84.56 92 LEU A C 1
ATOM 727 O O . LEU A 1 92 ? -8.052 -12.529 -9.052 1.00 84.56 92 LEU A O 1
ATOM 731 N N . GLU A 1 93 ? -7.604 -13.620 -7.149 1.00 70.31 93 GLU A N 1
ATOM 732 C CA . GLU A 1 93 ? -8.419 -14.792 -7.485 1.00 70.31 93 GLU A CA 1
ATOM 733 C C . GLU A 1 93 ? -9.915 -14.552 -7.225 1.00 70.31 93 GLU A C 1
ATOM 735 O O . GLU A 1 93 ? -10.362 -14.502 -6.077 1.00 70.31 93 GLU A O 1
ATOM 740 N N . LYS A 1 94 ? -10.681 -14.449 -8.318 1.00 52.22 94 LYS A N 1
ATOM 741 C CA . LYS A 1 94 ? -12.024 -15.022 -8.497 1.00 52.22 94 LYS A CA 1
ATOM 742 C C . LYS A 1 94 ? -12.215 -15.435 -9.949 1.00 52.22 94 LYS A C 1
ATOM 744 O O . LYS A 1 94 ? -11.854 -14.624 -10.830 1.00 52.22 94 LYS A O 1
#

InterPro domains:
  IPR027443 Isopenicillin N synthase-like superfamily [G3DSA:2.60.120.330] (1-89)

Radius of gyration: 19.36 Å; chains: 1; bounding box: 43×29×51 Å